Protein AF-A0A6V7RIS3-F1 (afdb_monomer)

Radius of gyration: 16.95 Å; Cα contacts (8 Å, |Δi|>4): 19; chains: 1; bounding box: 39×17×51 Å

Nearest PDB structures (foldseek):
  6dkm-assembly1_A  TM=9.182E-01  e=6.698E-01  synthetic construct
  6dkm-assembly2_C  TM=9.136E-01  e=8.739E-01  synthetic construct
  8eja-assembly1_B  TM=6.296E-01  e=2.892E+00  synthetic construct
  7v2y-assembly1_E  TM=7.300E-01  e=4.310E+00  Saccharomyces cerevisiae S288C

Sequence (67 aa):
MEKNEQTFEMKMTRLEEIVKSLDEEEVSLEKSLILYQEGIKLSKECDDILKNAELKVAELSEADEDE

Organism: NCBI:txid2759181

Structure (mmCIF, N/CA/C/O backbone):
data_AF-A0A6V7RIS3-F1
#
_entry.id   AF-A0A6V7RIS3-F1
#
loop_
_atom_site.group_PDB
_atom_site.id
_atom_site.type_symbol
_atom_site.label_atom_id
_atom_site.label_alt_id
_atom_site.label_comp_id
_atom_site.label_asym_id
_atom_site.label_entity_id
_atom_site.label_seq_id
_atom_site.pdbx_PDB_ins_code
_atom_site.Cartn_x
_atom_site.Cartn_y
_atom_site.Cartn_z
_atom_site.occupancy
_atom_site.B_iso_or_equiv
_atom_site.auth_seq_id
_atom_site.auth_comp_id
_atom_site.auth_asym_id
_atom_site.auth_atom_id
_atom_site.pdbx_PDB_model_num
ATOM 1 N N . MET A 1 1 ? 15.660 10.333 -10.351 1.00 48.03 1 MET A N 1
ATOM 2 C CA . MET A 1 1 ? 15.066 9.104 -9.785 1.00 48.03 1 MET A CA 1
ATOM 3 C C . MET A 1 1 ? 14.173 9.370 -8.567 1.00 48.03 1 MET A C 1
ATOM 5 O O . MET A 1 1 ? 13.341 8.541 -8.254 1.00 48.03 1 MET A O 1
ATOM 9 N N . GLU A 1 2 ? 14.196 10.555 -7.953 1.00 52.72 2 GLU A N 1
ATOM 10 C CA . GLU A 1 2 ? 13.756 10.704 -6.554 1.00 52.72 2 GLU A CA 1
ATOM 11 C C . GLU A 1 2 ? 12.242 10.709 -6.275 1.00 52.72 2 GLU A C 1
ATOM 13 O O . GLU A 1 2 ? 11.833 10.331 -5.184 1.00 52.72 2 GLU A O 1
ATOM 18 N N . LYS A 1 3 ? 11.372 11.119 -7.208 1.00 57.56 3 LYS A N 1
ATOM 19 C CA . LYS A 1 3 ? 9.960 11.364 -6.847 1.00 57.56 3 LYS A CA 1
ATOM 20 C C . LYS A 1 3 ? 9.114 10.090 -6.718 1.00 57.56 3 LYS A C 1
ATOM 22 O O . LYS A 1 3 ? 8.228 10.036 -5.868 1.00 57.56 3 LYS A O 1
ATOM 27 N N . ASN A 1 4 ? 9.367 9.080 -7.552 1.00 59.81 4 ASN A N 1
ATOM 28 C CA . ASN A 1 4 ? 8.578 7.842 -7.560 1.00 59.81 4 ASN A CA 1
AT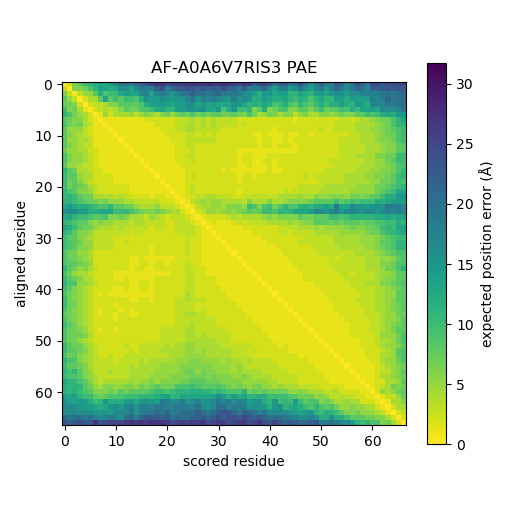OM 29 C C . ASN A 1 4 ? 9.037 6.848 -6.487 1.00 59.81 4 ASN A C 1
ATOM 31 O O . ASN A 1 4 ? 8.179 6.243 -5.855 1.00 59.81 4 ASN A O 1
ATOM 35 N N . GLU A 1 5 ? 10.344 6.735 -6.232 1.00 61.25 5 GLU A N 1
ATOM 36 C CA . GLU A 1 5 ? 10.880 5.919 -5.128 1.00 61.25 5 GLU A CA 1
ATOM 37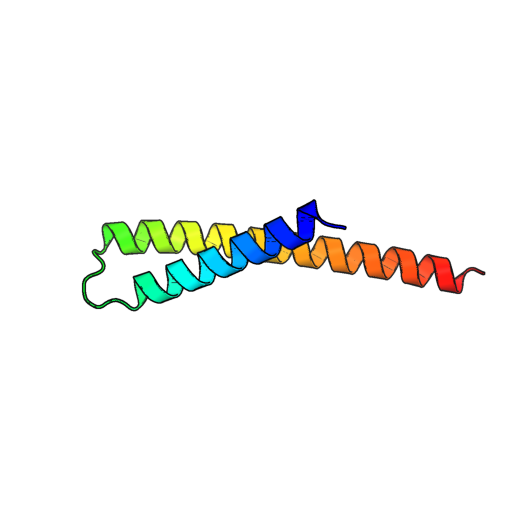 C C . GLU A 1 5 ? 10.385 6.428 -3.777 1.00 61.25 5 GLU A C 1
ATOM 39 O O . GLU A 1 5 ? 9.782 5.667 -3.025 1.00 61.25 5 GLU A O 1
ATOM 44 N N . GLN A 1 6 ? 10.499 7.739 -3.522 1.00 69.12 6 GLN A N 1
ATOM 45 C CA . GLN A 1 6 ? 9.962 8.325 -2.291 1.00 69.12 6 GLN A CA 1
ATOM 46 C C . GLN A 1 6 ? 8.448 8.109 -2.170 1.00 69.12 6 GLN A C 1
ATOM 48 O O . GLN A 1 6 ? 7.939 7.855 -1.084 1.00 69.12 6 GLN A O 1
ATOM 53 N N . THR A 1 7 ? 7.715 8.149 -3.287 1.00 87.44 7 THR A N 1
ATOM 54 C CA . THR A 1 7 ? 6.268 7.897 -3.285 1.00 87.44 7 THR A CA 1
ATOM 55 C C . THR A 1 7 ? 5.934 6.432 -2.977 1.00 87.44 7 THR A C 1
ATOM 57 O O . THR A 1 7 ? 4.947 6.182 -2.289 1.00 87.44 7 THR A O 1
ATOM 60 N N . PHE A 1 8 ? 6.727 5.471 -3.457 1.00 92.94 8 PHE A N 1
ATOM 61 C CA . PHE A 1 8 ? 6.546 4.052 -3.144 1.00 92.94 8 PHE A CA 1
ATOM 62 C C . PHE A 1 8 ? 6.843 3.759 -1.674 1.00 92.94 8 PHE A C 1
ATOM 64 O O . PHE A 1 8 ? 5.990 3.202 -0.986 1.00 92.94 8 PHE A O 1
ATOM 71 N N . GLU A 1 9 ? 8.008 4.186 -1.181 1.00 93.19 9 GLU A N 1
ATOM 72 C CA . GLU A 1 9 ? 8.419 3.964 0.209 1.00 93.19 9 GLU A CA 1
ATOM 73 C C . GLU A 1 9 ? 7.393 4.546 1.183 1.00 93.19 9 GLU A C 1
ATOM 75 O O . GLU A 1 9 ? 6.930 3.847 2.079 1.00 93.19 9 GLU A O 1
ATOM 80 N N . MET A 1 10 ? 6.931 5.780 0.945 1.00 94.31 10 MET A N 1
ATOM 81 C CA . MET A 1 10 ? 5.888 6.405 1.764 1.00 94.31 10 MET A CA 1
ATOM 82 C C . MET A 1 10 ? 4.584 5.595 1.790 1.00 94.31 10 MET A C 1
ATOM 84 O O . MET A 1 10 ? 3.957 5.464 2.843 1.00 94.31 10 MET A O 1
ATOM 88 N N . LYS A 1 11 ? 4.150 5.061 0.641 1.00 95.19 11 LYS A N 1
ATOM 89 C CA . LYS A 1 11 ? 2.939 4.228 0.562 1.00 95.19 11 LYS A CA 1
ATOM 90 C C . LYS A 1 11 ? 3.125 2.902 1.287 1.00 95.19 11 LYS A C 1
ATOM 92 O O . LYS A 1 11 ? 2.199 2.465 1.964 1.00 95.19 11 LYS A O 1
ATOM 97 N N . MET A 1 12 ? 4.305 2.294 1.173 1.00 95.88 12 MET A N 1
ATOM 98 C CA . MET A 1 12 ? 4.630 1.050 1.862 1.00 95.88 12 MET A CA 1
ATOM 99 C C . MET A 1 12 ? 4.660 1.248 3.378 1.00 95.88 12 MET A C 1
ATOM 101 O O . MET A 1 12 ? 3.983 0.516 4.093 1.00 95.88 12 MET A O 1
ATOM 105 N N . THR A 1 13 ? 5.325 2.299 3.866 1.00 96.69 13 THR A N 1
ATOM 106 C CA . THR A 1 13 ? 5.318 2.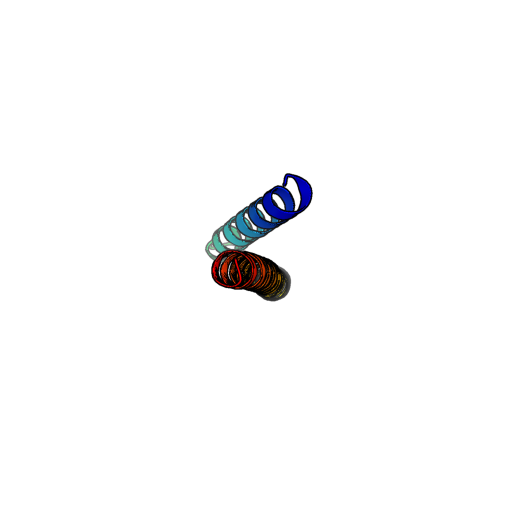656 5.293 1.00 96.69 13 THR A CA 1
ATOM 107 C C . THR A 1 13 ? 3.894 2.859 5.805 1.00 96.69 13 THR A C 1
ATOM 109 O O . THR A 1 13 ? 3.535 2.354 6.865 1.00 96.69 13 THR A O 1
ATOM 112 N N . ARG A 1 14 ? 3.031 3.534 5.034 1.00 96.56 14 ARG A N 1
ATOM 113 C CA . ARG A 1 14 ? 1.626 3.703 5.422 1.00 96.56 14 ARG A CA 1
ATOM 114 C C . ARG A 1 14 ? 0.865 2.373 5.481 1.00 96.56 14 ARG A C 1
ATOM 116 O O . ARG A 1 14 ? 0.035 2.182 6.364 1.00 96.56 14 ARG A O 1
ATOM 123 N N . LEU A 1 15 ? 1.136 1.456 4.557 1.00 96.56 15 LEU A N 1
ATOM 124 C CA . LEU A 1 15 ? 0.573 0.104 4.560 1.00 96.56 15 LEU A CA 1
ATOM 125 C C . LEU A 1 15 ? 0.980 -0.678 5.816 1.00 96.56 15 LEU A C 1
ATOM 127 O O . LEU A 1 15 ? 0.127 -1.297 6.448 1.00 96.56 15 LEU A O 1
ATOM 131 N N . GLU A 1 16 ? 2.251 -0.604 6.210 1.00 96.50 16 GLU A N 1
ATOM 132 C CA . GLU A 1 16 ? 2.763 -1.220 7.440 1.00 96.50 16 GLU A CA 1
ATOM 133 C C . GLU A 1 16 ? 2.086 -0.643 8.691 1.00 96.50 16 GLU A C 1
ATOM 135 O O . GLU A 1 16 ? 1.677 -1.391 9.580 1.00 96.50 16 GLU A O 1
ATOM 140 N N . GLU A 1 17 ? 1.902 0.681 8.745 1.00 96.94 17 GLU A N 1
ATOM 141 C CA . GLU A 1 17 ? 1.148 1.340 9.817 1.00 96.94 17 GLU A CA 1
ATOM 142 C C . GLU A 1 17 ? -0.300 0.849 9.887 1.00 96.94 17 GLU A C 1
ATOM 144 O O . GLU A 1 17 ? -0.803 0.588 10.977 1.00 96.94 17 GLU A O 1
ATOM 149 N N . ILE A 1 18 ? -0.968 0.710 8.738 1.00 96.56 18 ILE A N 1
ATOM 150 C CA . ILE A 1 18 ? -2.346 0.211 8.661 1.00 96.56 18 ILE A CA 1
ATOM 151 C C . ILE A 1 18 ? -2.432 -1.212 9.207 1.00 96.56 18 ILE A C 1
ATOM 153 O O . ILE A 1 18 ? -3.305 -1.479 10.029 1.00 96.56 18 ILE A O 1
ATOM 157 N N . VAL A 1 19 ? -1.533 -2.107 8.783 1.00 95.62 19 VAL A N 1
ATOM 158 C CA . VAL A 1 19 ? -1.485 -3.492 9.281 1.00 95.62 19 VAL A CA 1
ATOM 159 C C . VAL A 1 19 ? -1.295 -3.495 10.793 1.00 95.62 19 VAL A C 1
ATOM 161 O O . VAL A 1 19 ? -2.077 -4.116 11.507 1.00 95.62 19 VAL A O 1
ATOM 164 N N . LYS A 1 20 ? -0.339 -2.710 11.295 1.00 95.50 20 LYS A N 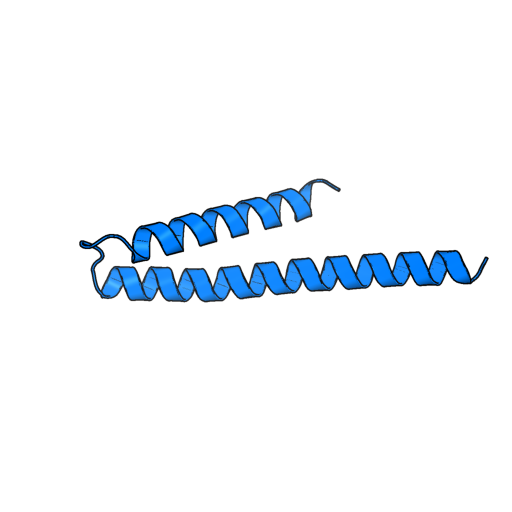1
ATOM 165 C CA . LYS A 1 20 ? -0.097 -2.588 12.732 1.00 95.50 20 LYS A CA 1
ATOM 166 C C . LYS A 1 20 ? -1.329 -2.082 13.487 1.00 95.50 20 LYS A C 1
ATOM 168 O O . LYS A 1 20 ? -1.653 -2.625 14.533 1.00 95.50 20 LYS A O 1
ATOM 173 N N . SER A 1 21 ? -2.028 -1.074 12.962 1.00 94.44 21 SER A N 1
ATOM 174 C CA . SER A 1 21 ? -3.261 -0.551 13.564 1.00 94.44 21 SER A CA 1
ATOM 175 C C . SER A 1 21 ? -4.438 -1.528 13.497 1.00 94.44 21 SER A C 1
ATOM 177 O O . SER A 1 21 ? -5.339 -1.433 14.324 1.00 94.44 21 SER A O 1
ATOM 179 N N . LEU A 1 22 ? -4.472 -2.432 12.515 1.00 93.25 22 LEU A N 1
ATOM 180 C CA . LEU A 1 22 ? -5.494 -3.479 12.420 1.00 93.25 22 LEU A CA 1
ATOM 181 C C . LEU A 1 22 ? -5.240 -4.638 13.393 1.00 93.25 22 LEU A C 1
ATOM 183 O O . LEU A 1 22 ? -6.203 -5.276 13.809 1.00 93.25 22 LEU A O 1
ATOM 187 N N . ASP A 1 23 ? -3.982 -4.873 13.771 1.00 90.94 23 ASP A N 1
ATOM 188 C CA . ASP A 1 23 ? -3.587 -5.878 14.766 1.00 90.94 23 ASP A CA 1
ATOM 189 C C . ASP A 1 23 ? -3.791 -5.407 16.223 1.00 90.94 23 ASP A C 1
ATOM 191 O O . ASP A 1 23 ? -3.679 -6.202 17.158 1.00 90.94 23 ASP A O 1
ATOM 195 N N . GLU A 1 24 ? -4.092 -4.124 16.449 1.00 91.94 24 GLU A N 1
ATOM 196 C CA . GLU A 1 24 ? -4.385 -3.584 17.782 1.00 91.94 24 GLU A CA 1
ATOM 197 C C . GLU A 1 24 ? -5.750 -4.081 18.302 1.00 91.94 24 GLU A C 1
ATOM 199 O O . GLU A 1 24 ? -6.781 -3.902 17.654 1.00 91.94 24 GLU A O 1
ATOM 204 N N . GLU A 1 25 ? -5.785 -4.640 19.520 1.00 80.50 25 GLU A N 1
ATOM 205 C CA . GLU A 1 25 ? -6.999 -5.220 20.136 1.00 80.50 25 GLU A CA 1
ATOM 206 C C . GLU A 1 25 ? -8.167 -4.224 20.309 1.00 80.50 25 GLU A C 1
ATOM 208 O O . GLU A 1 25 ? -9.320 -4.642 20.421 1.00 80.50 25 GLU A O 1
ATOM 213 N N . GLU A 1 26 ? -7.897 -2.914 20.320 1.00 89.44 26 GLU A N 1
ATOM 214 C CA . GLU A 1 26 ? -8.900 -1.862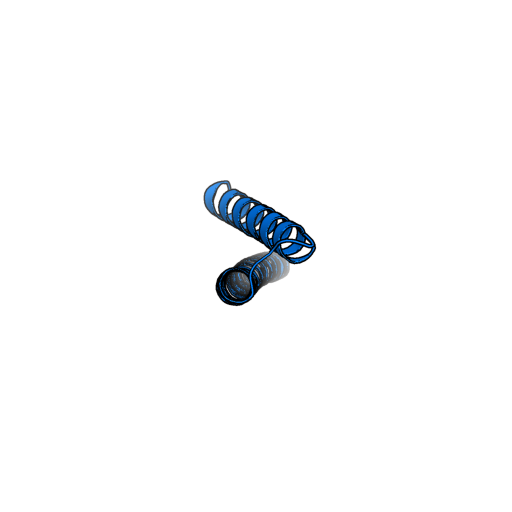 20.551 1.00 89.44 26 GLU A CA 1
ATOM 215 C C . GLU A 1 26 ? -9.396 -1.163 19.271 1.00 89.44 26 GLU A C 1
ATOM 217 O O . GLU A 1 26 ? -10.100 -0.148 19.341 1.00 89.44 26 GLU A O 1
ATOM 222 N N . VAL A 1 27 ? -9.061 -1.668 18.078 1.00 90.62 27 VAL A N 1
ATOM 223 C CA . VAL A 1 27 ? -9.542 -1.050 16.838 1.00 90.62 27 VAL A CA 1
ATOM 224 C C . VAL A 1 2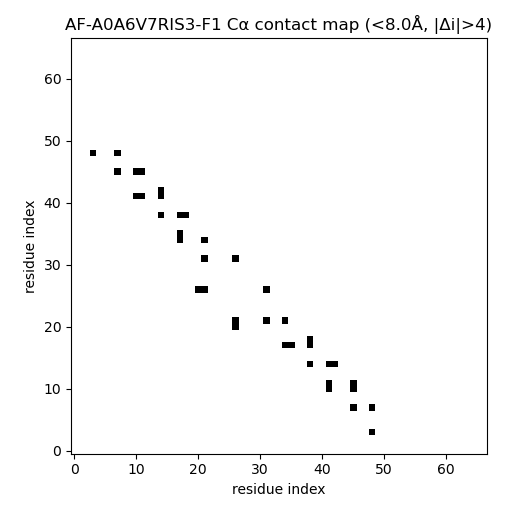7 ? -11.057 -1.257 16.682 1.00 90.62 27 VAL A C 1
ATOM 226 O O . VAL A 1 27 ? -11.578 -2.372 16.689 1.00 90.62 27 VAL A O 1
ATOM 229 N N . SER A 1 28 ? -11.809 -0.160 16.563 1.00 94.81 28 SER A N 1
ATOM 230 C CA . SER A 1 28 ? -13.258 -0.241 16.358 1.00 94.81 28 SER A CA 1
ATOM 231 C C . SER A 1 28 ? -13.581 -0.748 14.952 1.00 94.81 28 SER A C 1
ATOM 233 O O . SER A 1 28 ? -12.876 -0.423 14.000 1.00 94.81 28 SER A O 1
ATOM 235 N N . LEU A 1 29 ? -14.700 -1.463 14.794 1.00 92.81 29 LEU A N 1
ATOM 236 C CA . LEU A 1 29 ? -15.136 -2.006 13.499 1.00 92.81 29 LEU A CA 1
ATOM 237 C C . LEU A 1 29 ? -15.178 -0.948 12.383 1.00 92.81 29 LEU A C 1
ATOM 239 O O . LEU A 1 29 ? -14.729 -1.200 11.267 1.00 92.81 29 LEU A O 1
ATOM 243 N N . GLU A 1 30 ? -15.706 0.240 12.679 1.00 94.81 30 GLU A N 1
ATOM 244 C CA . GLU A 1 30 ? -15.762 1.345 11.715 1.00 94.81 30 GLU A CA 1
ATOM 245 C C . GLU A 1 30 ? -14.357 1.780 11.283 1.00 94.81 30 GLU A C 1
ATOM 247 O O . GLU A 1 30 ? -14.088 1.937 10.091 1.00 94.81 30 GLU A O 1
ATOM 252 N N . LYS A 1 31 ? -13.428 1.894 12.238 1.00 94.25 31 LYS A N 1
ATOM 253 C CA . LYS A 1 31 ? -12.034 2.233 11.955 1.00 94.25 31 LYS A CA 1
ATOM 254 C C . LYS A 1 31 ? -11.333 1.118 11.178 1.00 94.25 31 LYS A C 1
ATOM 256 O O . LYS A 1 31 ? -10.603 1.426 10.240 1.00 94.25 31 LYS A O 1
ATOM 261 N N . SER A 1 32 ? -11.599 -0.152 11.487 1.00 94.75 32 SER A N 1
ATOM 262 C CA . SER A 1 32 ? -11.073 -1.297 10.736 1.00 94.75 32 SER A CA 1
ATOM 263 C C . SER A 1 32 ? -11.519 -1.275 9.277 1.00 94.75 32 SER A C 1
ATOM 265 O O . SER A 1 32 ? -10.708 -1.520 8.390 1.00 94.75 32 SER A O 1
ATOM 267 N N . LEU A 1 33 ? -12.785 -0.939 9.006 1.00 96.62 33 LEU A N 1
ATOM 268 C CA . LEU A 1 33 ? -13.302 -0.834 7.638 1.00 96.62 33 LEU A CA 1
ATOM 269 C C . LEU A 1 33 ? -12.616 0.289 6.852 1.00 96.62 33 LEU A C 1
ATOM 271 O O . LEU A 1 33 ? -12.254 0.088 5.692 1.00 96.62 33 LEU A O 1
ATOM 275 N N . ILE A 1 34 ? -12.405 1.445 7.483 1.00 97.25 34 ILE A N 1
ATOM 276 C CA . ILE A 1 34 ? -11.700 2.579 6.870 1.00 97.25 34 ILE A CA 1
ATOM 277 C C . ILE A 1 34 ? -10.244 2.205 6.564 1.00 97.25 34 ILE A C 1
ATOM 279 O O . ILE A 1 34 ? -9.791 2.371 5.432 1.00 97.25 34 ILE A O 1
ATOM 283 N N . LEU A 1 35 ? -9.532 1.654 7.551 1.00 97.19 35 LEU A N 1
ATOM 284 C CA . LEU A 1 35 ? -8.140 1.216 7.417 1.00 97.19 35 LEU A CA 1
ATOM 285 C C . LEU A 1 35 ? -7.986 0.142 6.335 1.00 97.19 35 LEU A C 1
ATOM 287 O O . LEU A 1 35 ? -7.066 0.204 5.525 1.00 97.19 35 LEU A O 1
ATOM 291 N N . TYR A 1 36 ? -8.916 -0.809 6.266 1.00 95.88 36 TYR A N 1
ATOM 292 C CA . TYR A 1 36 ? -8.914 -1.850 5.244 1.00 95.88 36 TYR A CA 1
ATOM 293 C C . TYR A 1 36 ? -9.095 -1.283 3.828 1.00 95.88 36 TYR A C 1
ATOM 295 O O . TYR A 1 36 ? -8.361 -1.653 2.911 1.00 95.88 36 TYR A O 1
ATOM 303 N N . GLN A 1 37 ? -10.040 -0.355 3.639 1.00 97.44 37 GLN A N 1
ATOM 304 C CA . GLN A 1 37 ? -10.240 0.315 2.348 1.00 97.44 37 GLN A CA 1
ATOM 305 C C . GLN A 1 37 ? -9.005 1.116 1.924 1.00 97.44 37 GLN A C 1
ATOM 307 O O . GLN A 1 37 ? -8.608 1.068 0.757 1.00 97.44 37 GLN A O 1
ATOM 312 N N . GLU A 1 38 ? -8.383 1.825 2.869 1.00 97.44 38 GLU A N 1
ATOM 313 C CA . GLU A 1 38 ? -7.127 2.535 2.637 1.00 97.44 38 GLU A CA 1
ATOM 314 C C . GLU A 1 38 ? -6.008 1.561 2.235 1.00 97.44 38 GLU A C 1
ATOM 316 O O . GLU A 1 38 ? -5.334 1.784 1.228 1.00 97.44 38 GLU A O 1
ATOM 321 N N . GLY A 1 39 ? -5.869 0.443 2.951 1.00 97.00 39 GLY A N 1
ATOM 322 C CA . GLY A 1 39 ? -4.877 -0.595 2.676 1.00 97.00 39 GLY A CA 1
ATOM 323 C C . GLY A 1 39 ? -5.020 -1.210 1.282 1.00 97.00 39 GLY A C 1
ATOM 324 O O . GLY A 1 39 ? -4.030 -1.315 0.560 1.00 97.00 39 GLY A O 1
ATOM 325 N N . ILE A 1 40 ? -6.246 -1.538 0.848 1.00 97.44 40 ILE A N 1
ATOM 326 C CA . ILE A 1 40 ? -6.497 -2.031 -0.521 1.00 97.44 40 ILE A CA 1
ATOM 327 C C . ILE A 1 40 ? -6.061 -1.001 -1.562 1.00 97.44 40 ILE A C 1
ATOM 329 O O . ILE A 1 40 ? -5.426 -1.352 -2.560 1.00 97.44 40 ILE A O 1
ATOM 333 N N . LYS A 1 41 ? -6.403 0.273 -1.348 1.00 96.88 41 LYS A N 1
ATOM 334 C CA . LYS A 1 41 ? -6.045 1.341 -2.281 1.00 96.88 41 LYS A CA 1
ATOM 335 C C . LYS A 1 41 ? -4.527 1.488 -2.392 1.00 96.88 41 LYS A C 1
ATOM 337 O O . LYS A 1 41 ? -4.009 1.506 -3.505 1.00 96.88 41 LYS A O 1
ATOM 342 N N . LEU A 1 42 ? -3.826 1.554 -1.263 1.00 96.69 42 LEU A N 1
ATOM 343 C CA . LEU A 1 42 ? -2.368 1.674 -1.234 1.00 96.69 42 LEU A CA 1
ATOM 344 C C . LEU A 1 42 ? -1.685 0.459 -1.862 1.00 96.69 42 LEU A C 1
ATOM 346 O O . LEU A 1 42 ? -0.744 0.628 -2.629 1.00 96.69 42 LEU A O 1
ATOM 350 N N . SER A 1 43 ? -2.191 -0.750 -1.602 1.00 95.88 43 SER A N 1
ATOM 351 C CA . SER A 1 43 ? -1.652 -1.983 -2.186 1.00 95.88 43 SER A CA 1
ATOM 352 C C . SER A 1 43 ? -1.718 -1.951 -3.710 1.00 95.88 43 SER A C 1
ATOM 354 O O . SER A 1 43 ? -0.725 -2.250 -4.372 1.00 95.88 43 SER A O 1
ATOM 356 N N . LYS A 1 44 ? -2.848 -1.503 -4.266 1.00 96.56 44 LYS A N 1
ATOM 357 C CA . LYS A 1 44 ? -3.001 -1.336 -5.712 1.00 96.56 44 LYS A CA 1
ATOM 358 C C . LYS A 1 44 ? -2.052 -0.278 -6.278 1.00 96.56 44 LYS A C 1
ATOM 360 O O . LYS A 1 44 ? -1.436 -0.502 -7.311 1.00 96.56 44 LYS A O 1
ATOM 365 N N . GLU A 1 45 ? -1.912 0.858 -5.602 1.00 94.50 45 GLU A N 1
ATOM 366 C CA . GLU A 1 45 ? -1.002 1.920 -6.043 1.00 94.50 45 GLU A CA 1
ATOM 367 C C . GLU A 1 45 ? 0.469 1.469 -6.017 1.00 94.50 45 GLU A C 1
ATOM 369 O O . GLU A 1 45 ? 1.226 1.820 -6.919 1.00 94.50 45 GLU A O 1
ATOM 374 N N . CYS A 1 46 ? 0.878 0.677 -5.022 1.00 95.06 46 CYS A N 1
ATOM 375 C CA . CYS A 1 46 ? 2.213 0.078 -4.973 1.00 95.06 46 CYS A CA 1
ATOM 376 C C . CYS A 1 46 ? 2.445 -0.898 -6.135 1.00 95.06 46 CYS A C 1
ATOM 378 O O . CYS A 1 46 ? 3.485 -0.823 -6.785 1.00 95.06 46 CYS A O 1
ATOM 380 N N . ASP A 1 47 ? 1.474 -1.768 -6.423 1.00 95.31 47 ASP A N 1
ATOM 381 C CA . ASP A 1 47 ? 1.524 -2.704 -7.556 1.00 95.31 47 ASP A CA 1
ATOM 382 C C . ASP A 1 47 ? 1.652 -1.963 -8.900 1.00 95.31 47 ASP A C 1
ATOM 384 O O . ASP A 1 47 ? 2.494 -2.305 -9.729 1.00 95.31 47 ASP A O 1
ATOM 388 N N . ASP A 1 48 ? 0.898 -0.876 -9.089 1.00 94.50 48 ASP A N 1
ATOM 389 C CA . ASP A 1 48 ? 0.996 -0.037 -10.288 1.00 94.50 48 ASP A CA 1
ATOM 390 C C . ASP A 1 48 ? 2.380 0.630 -10.415 1.00 94.50 48 ASP A C 1
ATOM 392 O O . ASP A 1 48 ? 2.922 0.741 -11.517 1.00 94.50 48 ASP A O 1
ATOM 396 N N . ILE A 1 49 ? 2.989 1.072 -9.307 1.00 93.31 49 ILE A N 1
ATOM 397 C CA . ILE A 1 49 ? 4.350 1.634 -9.327 1.00 93.31 49 ILE A CA 1
ATOM 398 C C . ILE A 1 49 ? 5.371 0.571 -9.743 1.00 93.31 49 ILE A C 1
ATOM 400 O O . ILE A 1 49 ? 6.212 0.853 -10.599 1.00 93.31 49 ILE A O 1
ATOM 404 N N . LEU A 1 50 ? 5.284 -0.635 -9.175 1.00 94.25 50 LEU A N 1
ATOM 405 C CA . LEU A 1 50 ? 6.194 -1.737 -9.490 1.00 94.25 50 LEU A CA 1
ATOM 406 C C . LEU A 1 50 ? 6.077 -2.154 -10.956 1.00 94.25 50 LEU A C 1
ATOM 408 O O . LEU A 1 50 ? 7.090 -2.216 -11.644 1.00 94.25 50 LEU A O 1
ATOM 412 N N . LYS A 1 51 ? 4.856 -2.310 -11.476 1.00 94.12 51 LYS A N 1
ATOM 413 C CA . LYS A 1 51 ? 4.622 -2.606 -12.899 1.00 94.12 51 LYS A CA 1
ATOM 414 C C . LYS A 1 51 ? 5.228 -1.560 -13.825 1.00 94.12 51 LYS A C 1
ATOM 416 O O . LYS A 1 51 ? 5.850 -1.901 -14.824 1.00 94.12 51 LYS A O 1
ATOM 421 N N . ASN A 1 52 ? 5.074 -0.277 -13.498 1.00 91.81 52 ASN A N 1
ATOM 422 C CA . ASN A 1 52 ? 5.683 0.792 -14.290 1.00 91.81 52 ASN A CA 1
ATOM 423 C C . ASN A 1 52 ? 7.218 0.751 -14.233 1.00 91.81 52 ASN A C 1
ATOM 425 O O . ASN A 1 52 ? 7.875 1.065 -15.225 1.00 91.81 52 ASN A O 1
ATOM 429 N N . ALA A 1 53 ? 7.792 0.385 -13.085 1.00 91.25 53 ALA A N 1
ATOM 430 C CA . ALA A 1 53 ? 9.233 0.214 -12.953 1.00 91.25 53 ALA A CA 1
ATOM 431 C C . ALA A 1 53 ? 9.732 -0.979 -13.782 1.00 91.25 53 ALA A C 1
ATOM 433 O O . ALA A 1 53 ? 10.697 -0.826 -14.523 1.00 91.25 53 ALA A O 1
ATOM 434 N N . GLU A 1 54 ? 9.046 -2.122 -13.719 1.00 92.56 54 GLU A N 1
ATOM 435 C CA . GLU A 1 54 ? 9.356 -3.319 -14.510 1.00 92.56 54 GLU A CA 1
ATOM 436 C C . GLU A 1 54 ? 9.302 -3.041 -16.014 1.00 92.56 54 GLU A C 1
ATOM 438 O O . GLU A 1 54 ? 10.251 -3.367 -16.723 1.00 92.56 54 GLU A O 1
ATOM 443 N N . LEU A 1 55 ? 8.246 -2.371 -16.494 1.00 93.81 55 LEU A N 1
ATOM 444 C CA . LEU A 1 55 ? 8.127 -1.970 -17.901 1.00 93.81 55 LEU A CA 1
ATOM 445 C C . LEU A 1 55 ? 9.307 -1.104 -18.338 1.00 93.81 55 LEU A C 1
ATOM 447 O O . LEU A 1 55 ? 9.901 -1.341 -19.382 1.00 93.81 55 LEU A O 1
ATOM 451 N N . LYS A 1 56 ? 9.685 -0.130 -17.508 1.00 90.62 56 LYS A N 1
ATOM 452 C CA . LYS A 1 56 ? 10.798 0.762 -17.819 1.00 90.62 56 LYS A CA 1
ATOM 453 C C . LYS A 1 56 ? 12.145 0.042 -17.838 1.00 90.62 56 LYS A C 1
ATOM 455 O O . LYS A 1 56 ? 13.013 0.409 -18.619 1.00 90.62 56 LYS A O 1
ATOM 460 N N . VAL A 1 57 ? 12.333 -0.957 -16.978 1.00 93.44 57 VAL A N 1
ATOM 461 C CA . VAL A 1 57 ? 13.527 -1.811 -17.008 1.00 93.44 57 VAL A CA 1
ATOM 462 C C . VAL A 1 57 ? 13.543 -2.648 -18.287 1.00 93.44 57 VAL 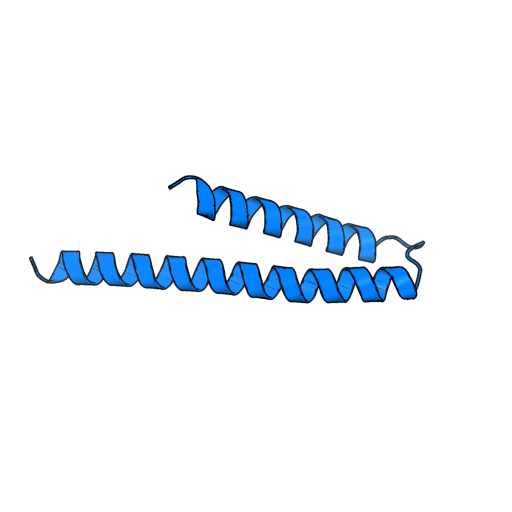A C 1
ATOM 464 O O . VAL A 1 57 ? 14.572 -2.680 -18.951 1.00 93.44 57 VAL A O 1
ATOM 467 N N . ALA A 1 58 ? 12.415 -3.254 -18.664 1.00 92.94 58 ALA A N 1
ATOM 468 C CA . ALA A 1 58 ? 12.305 -4.046 -19.888 1.00 92.94 58 ALA A CA 1
ATOM 469 C C . ALA A 1 58 ? 12.606 -3.216 -21.149 1.00 92.94 58 ALA A C 1
ATOM 471 O O . ALA A 1 58 ? 13.404 -3.647 -21.972 1.00 92.94 58 ALA A O 1
ATOM 472 N N . GLU A 1 59 ? 12.055 -2.001 -21.258 1.00 93.06 59 GLU A N 1
ATOM 473 C CA . GLU A 1 59 ? 12.333 -1.076 -22.371 1.00 93.06 59 GLU A CA 1
ATOM 474 C C . GLU A 1 59 ? 13.824 -0.725 -22.488 1.00 93.06 59 GLU A C 1
ATOM 476 O O . GLU A 1 59 ? 14.354 -0.616 -23.591 1.00 93.06 59 GLU A O 1
ATOM 481 N N . LEU A 1 60 ? 14.510 -0.536 -21.355 1.00 91.94 60 LEU A N 1
ATOM 482 C CA . LEU A 1 60 ? 15.948 -0.258 -21.341 1.00 91.94 60 LEU A CA 1
ATOM 483 C C . LEU A 1 60 ? 16.764 -1.491 -21.742 1.00 91.94 60 LEU A C 1
ATOM 485 O O . LEU A 1 60 ? 17.723 -1.357 -22.488 1.00 91.94 60 LEU A O 1
ATOM 489 N N . SER A 1 61 ? 16.373 -2.681 -21.278 1.00 89.38 61 SER A N 1
ATOM 490 C CA . SER A 1 61 ? 17.048 -3.932 -21.638 1.00 89.38 61 SER A CA 1
ATOM 491 C C . SER A 1 61 ? 16.886 -4.289 -23.116 1.00 89.38 61 SER A C 1
ATOM 493 O O . SER A 1 61 ? 17.855 -4.721 -23.724 1.00 89.38 61 SER A O 1
ATOM 495 N N . GLU A 1 62 ? 15.708 -4.073 -23.711 1.00 85.69 62 GLU A N 1
ATOM 496 C CA . GLU A 1 62 ? 15.513 -4.251 -25.159 1.00 85.69 62 GLU A CA 1
ATOM 497 C C . GLU A 1 62 ? 16.350 -3.245 -25.965 1.00 85.69 62 GLU A C 1
ATOM 499 O O . GLU A 1 62 ? 16.982 -3.618 -26.949 1.00 85.69 62 GLU A O 1
ATOM 504 N N . ALA A 1 63 ? 16.424 -1.985 -25.520 1.00 76.00 63 ALA A N 1
ATOM 505 C CA . ALA A 1 63 ? 17.248 -0.969 -26.175 1.00 76.00 63 ALA A CA 1
ATOM 506 C C . ALA A 1 63 ? 18.759 -1.277 -26.124 1.00 76.00 63 ALA A C 1
ATOM 508 O O . ALA A 1 63 ? 19.472 -0.904 -27.051 1.00 76.00 63 ALA A O 1
A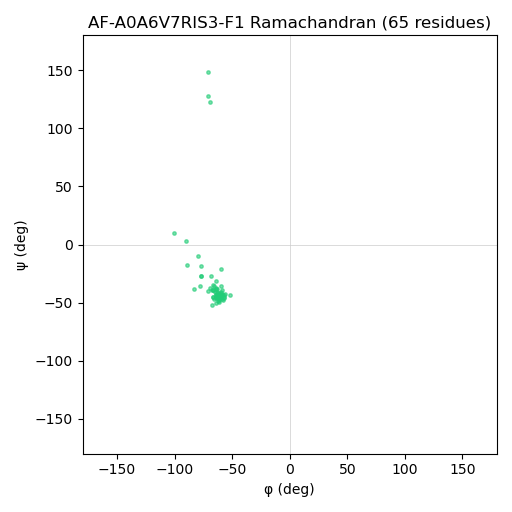TOM 509 N N . ASP A 1 64 ? 19.235 -1.951 -25.072 1.00 72.75 64 ASP A N 1
ATOM 510 C CA . ASP A 1 64 ? 20.635 -2.379 -24.935 1.00 72.75 64 ASP A CA 1
ATOM 511 C C . ASP A 1 64 ? 20.971 -3.626 -25.791 1.00 72.75 64 ASP A C 1
ATOM 513 O O . ASP A 1 64 ? 22.146 -3.889 -26.042 1.00 72.75 64 ASP A O 1
ATOM 517 N N . GLU A 1 65 ? 19.977 -4.408 -26.238 1.00 68.69 65 GLU A N 1
ATOM 518 C CA . GLU A 1 65 ? 20.173 -5.608 -27.078 1.00 68.69 65 GLU A CA 1
ATOM 519 C C . GLU A 1 65 ? 20.162 -5.319 -28.593 1.00 68.69 65 GLU A C 1
ATOM 521 O O . GLU A 1 65 ? 20.654 -6.138 -29.374 1.00 68.69 65 GLU A O 1
ATOM 526 N N . ASP A 1 66 ? 19.632 -4.164 -29.011 1.00 59.56 66 ASP A N 1
ATOM 527 C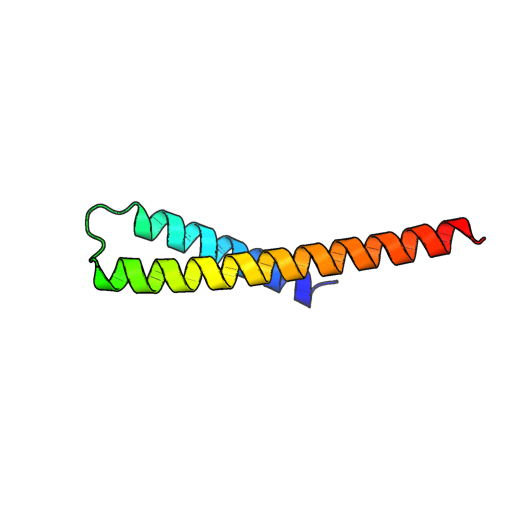 CA . ASP A 1 66 ? 19.559 -3.724 -30.414 1.00 59.56 66 ASP A CA 1
ATOM 528 C C . ASP A 1 66 ? 20.798 -2.903 -30.887 1.00 59.56 66 ASP A C 1
ATOM 530 O O . ASP A 1 66 ? 20.830 -2.458 -32.044 1.00 59.56 66 ASP A O 1
ATOM 534 N N . GLU A 1 67 ? 21.828 -2.723 -30.038 1.00 51.12 67 GLU A N 1
ATOM 535 C CA . GLU A 1 67 ? 23.181 -2.210 -30.389 1.00 51.12 67 GLU A CA 1
ATOM 536 C C . GLU A 1 67 ? 24.208 -3.331 -30.653 1.00 51.12 67 GLU A C 1
ATOM 538 O O . GLU A 1 67 ? 24.981 -3.195 -31.637 1.00 51.12 67 GLU A O 1
#

Foldseek 3Di:
DPPLVVVLVVLVVLLVVLVVLLPDPPQDPVNVVVSVVSNVVSVVVNVVSVVVVVVVVVVVVVVVVVD

pLDDT: mean 88.64, std 12.86, range [48.03, 97.44]

InterPro domains:
  IPR003761 Exonuclease VII, small subunit [MF_00337] (7-67)
  IPR003761 Exonuclease VII, small subunit [PF02609] (8-58)
  IPR003761 Exonuclease VII, small subunit [PIRSF006488] (3-64)
  IPR003761 Exonuclease VII, small subunit [PTHR34137] (3-67)
  IPR003761 Exonuclease VII, small subunit [TIGR01280] (7-62)
  IPR037004 Exonuclease VII, small subunit superfamily [G3DSA:1.10.287.1040] (2-67)
  IPR037004 Exonuclease VII, small subunit superfamily [SSF116842] (2-66)

Secondary structure (DSSP, 8-state):
-HHHHHHHHHHHHHHHHHHHHHSSTT--HHHHHHHHHHHHHHHHHHHHHHHHHHHHHHHHHHHHH--

Solvent-accessible surface area (backbone atoms only — not comparable to full-atom values): 3803 Å² total; per-residue (Å²): 123,67,71,62,56,54,51,45,52,53,45,50,54,51,42,53,51,43,53,55,53,65,70,40,93,82,56,48,72,70,57,44,54,52,45,49,54,50,41,56,52,45,51,52,53,48,52,54,52,50,52,54,49,52,51,54,50,51,56,51,54,54,61,66,70,78,112

Mean predicted aligned error: 5.56 Å